Protein AF-A0A382KBL1-F1 (afdb_monomer_lite)

Radius of gyration: 24.24 Å; chains: 1; bounding box: 65×19×50 Å

InterPro domains:
  IPR039329 Sialate O-acetylesterase [PTHR22901] (3-69)

pLDDT: mean 81.82, std 13.93, range [55.16, 96.06]

Foldseek 3Di:
DPVVVVVVVVVVVVVVVVVVPPDPDDFDWAFPPQDDPPDDDDPPDDDDGDTDTDPPDWDWDDDPNDIDID

Structure (mmCIF, N/CA/C/O backbone):
data_AF-A0A382KBL1-F1
#
_entry.id   AF-A0A382KBL1-F1
#
loop_
_atom_site.group_PDB
_atom_site.id
_atom_site.type_symbol
_atom_site.label_atom_id
_atom_site.label_alt_id
_atom_site.label_comp_id
_atom_site.label_asym_id
_atom_site.label_entity_id
_atom_site.label_seq_id
_atom_site.pdbx_PDB_ins_code
_atom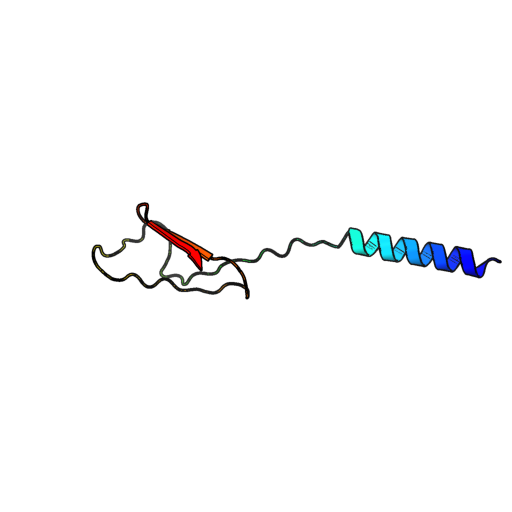_site.Cartn_x
_atom_site.Cartn_y
_atom_site.Cartn_z
_atom_site.occupancy
_atom_site.B_iso_or_equiv
_atom_site.auth_seq_id
_atom_site.auth_comp_id
_atom_site.auth_asym_id
_atom_site.auth_atom_id
_atom_site.pdbx_PDB_model_num
ATOM 1 N N . MET A 1 1 ? 49.034 1.533 -35.147 1.00 57.06 1 MET A N 1
ATOM 2 C CA . MET A 1 1 ? 48.861 1.969 -33.740 1.00 57.06 1 MET A CA 1
ATOM 3 C C . MET A 1 1 ? 47.705 2.964 -33.517 1.00 57.06 1 MET A C 1
ATOM 5 O O . MET A 1 1 ? 47.463 3.327 -32.380 1.00 57.06 1 MET A O 1
ATOM 9 N N . VAL A 1 2 ? 46.956 3.386 -34.552 1.00 58.31 2 VAL A N 1
ATOM 10 C CA . VAL A 1 2 ? 45.918 4.443 -34.441 1.00 58.31 2 VAL A CA 1
ATOM 11 C C . VAL A 1 2 ? 44.507 3.881 -34.169 1.00 58.31 2 VAL A C 1
ATOM 13 O O . VAL A 1 2 ? 43.728 4.498 -33.451 1.00 58.31 2 VAL A O 1
ATOM 16 N N . TYR A 1 3 ? 44.202 2.662 -34.638 1.00 55.16 3 TYR A N 1
ATOM 17 C CA . TYR A 1 3 ? 42.904 2.001 -34.413 1.00 55.16 3 TYR A CA 1
ATOM 18 C C . TYR A 1 3 ? 42.605 1.699 -32.930 1.00 55.16 3 TYR A C 1
ATOM 20 O O . TYR A 1 3 ? 41.451 1.763 -32.527 1.00 55.16 3 TYR A O 1
ATOM 28 N N . SER A 1 4 ? 43.633 1.450 -32.106 1.00 56.72 4 SER A N 1
ATOM 29 C CA . SER A 1 4 ? 43.493 1.135 -30.669 1.00 56.72 4 SER A CA 1
ATOM 30 C C . SER A 1 4 ? 43.014 2.338 -29.833 1.00 56.72 4 SER A C 1
ATOM 32 O O . SER A 1 4 ? 42.168 2.199 -28.953 1.00 56.72 4 SER A O 1
ATOM 34 N N . ILE A 1 5 ? 43.475 3.550 -30.170 1.00 60.25 5 ILE A N 1
ATOM 35 C CA . ILE A 1 5 ? 43.111 4.797 -29.471 1.00 60.25 5 ILE A CA 1
ATOM 36 C C . ILE A 1 5 ? 41.688 5.245 -29.849 1.00 60.25 5 ILE A C 1
ATOM 38 O O . ILE A 1 5 ? 40.942 5.713 -28.991 1.00 60.25 5 ILE A O 1
ATOM 42 N N . SER A 1 6 ? 41.276 5.065 -31.110 1.00 60.00 6 SER A N 1
ATOM 43 C CA . SER A 1 6 ? 39.899 5.347 -31.549 1.00 60.00 6 SER A CA 1
ATOM 44 C C . SER A 1 6 ? 38.880 4.377 -30.942 1.00 60.00 6 SER A C 1
ATOM 46 O O . SER A 1 6 ? 37.792 4.804 -30.559 1.00 60.00 6 SER A O 1
ATOM 48 N N . PHE A 1 7 ? 39.243 3.097 -30.791 1.00 59.81 7 PHE A N 1
ATOM 49 C CA . PHE A 1 7 ? 38.391 2.093 -30.144 1.00 59.81 7 PHE A CA 1
ATOM 50 C C . PHE A 1 7 ? 38.183 2.406 -28.655 1.00 59.81 7 PHE A C 1
ATOM 52 O O . PHE A 1 7 ? 37.054 2.386 -28.169 1.00 59.81 7 PHE A O 1
ATOM 59 N N . LEU A 1 8 ? 39.256 2.794 -27.954 1.00 62.47 8 LEU A N 1
ATOM 60 C CA . LEU A 1 8 ? 39.216 3.169 -26.538 1.00 62.47 8 LEU A CA 1
ATOM 61 C C . LEU A 1 8 ? 38.384 4.439 -26.291 1.00 62.47 8 LEU A C 1
ATOM 63 O O . LEU A 1 8 ? 37.618 4.501 -25.333 1.00 62.47 8 LEU A O 1
ATOM 67 N N . ARG A 1 9 ? 38.476 5.437 -27.180 1.00 61.19 9 ARG A N 1
ATOM 68 C CA . ARG A 1 9 ? 37.662 6.664 -27.103 1.00 61.19 9 ARG A CA 1
ATOM 69 C C . ARG A 1 9 ? 36.174 6.388 -27.299 1.00 61.19 9 ARG A C 1
ATOM 71 O O . ARG A 1 9 ? 35.365 6.965 -26.582 1.00 61.19 9 ARG A O 1
ATOM 78 N N . CYS A 1 10 ? 35.821 5.501 -28.229 1.00 61.34 10 CYS A N 1
ATOM 79 C CA . CYS A 1 10 ? 34.433 5.085 -28.437 1.00 61.34 10 CYS A CA 1
ATOM 80 C C . CYS A 1 10 ? 33.894 4.345 -27.202 1.00 61.34 10 CYS A C 1
ATOM 82 O O . CYS A 1 10 ? 32.794 4.627 -26.735 1.00 61.34 10 CYS A O 1
ATOM 84 N N . PHE A 1 11 ? 34.717 3.477 -26.607 1.00 65.94 11 PHE A N 1
ATOM 85 C CA . PHE A 1 11 ? 34.362 2.728 -25.403 1.00 65.94 11 PHE A CA 1
ATOM 86 C C . PHE A 1 11 ? 34.118 3.640 -24.190 1.00 65.94 11 PHE A C 1
ATOM 88 O O . PHE A 1 11 ? 33.133 3.467 -23.477 1.00 65.94 11 PHE A O 1
ATOM 95 N N . ILE A 1 12 ? 34.964 4.658 -23.992 1.00 72.31 12 ILE A N 1
ATOM 96 C CA . ILE A 1 12 ? 34.789 5.665 -22.931 1.00 72.31 12 ILE A CA 1
ATOM 97 C C . ILE A 1 12 ? 33.517 6.494 -23.164 1.00 72.31 12 ILE A C 1
ATOM 99 O O . ILE A 1 12 ? 32.798 6.796 -22.213 1.00 72.31 12 ILE A O 1
ATOM 103 N N . PHE A 1 13 ? 33.203 6.831 -24.418 1.00 67.75 13 PHE A N 1
ATOM 104 C CA . PHE A 1 13 ? 32.006 7.604 -24.756 1.00 67.75 13 PHE A CA 1
ATOM 105 C C . PHE A 1 13 ? 30.711 6.816 -24.492 1.00 67.75 13 PHE A C 1
ATOM 107 O O . PHE A 1 13 ? 29.762 7.354 -23.926 1.00 67.75 13 PHE A O 1
ATOM 114 N N . VAL A 1 14 ? 30.693 5.522 -24.831 1.00 71.38 14 VAL A N 1
ATOM 115 C CA . VAL A 1 14 ? 29.559 4.621 -24.557 1.00 71.38 14 VAL A CA 1
ATOM 116 C C . VAL A 1 14 ? 29.401 4.365 -23.054 1.00 71.38 14 VAL A C 1
ATOM 118 O O . VAL A 1 14 ? 28.285 4.411 -22.538 1.00 71.38 14 VAL A O 1
ATOM 121 N N . ALA A 1 15 ? 30.503 4.166 -22.326 1.00 68.44 15 ALA A N 1
ATOM 122 C CA . ALA A 1 15 ? 30.470 3.997 -20.873 1.00 68.44 15 ALA A CA 1
ATOM 123 C C . ALA A 1 15 ? 29.956 5.258 -20.151 1.00 68.44 15 ALA A C 1
ATOM 125 O O . ALA A 1 15 ? 29.149 5.149 -19.230 1.00 68.44 15 ALA A O 1
ATOM 126 N N . GLY A 1 16 ? 30.360 6.453 -20.602 1.00 69.38 16 GLY A N 1
ATOM 127 C CA . GLY A 1 16 ? 29.863 7.725 -20.069 1.00 69.38 16 GLY A CA 1
ATOM 128 C C . GLY A 1 16 ? 28.360 7.933 -20.291 1.00 69.38 16 GLY A C 1
ATOM 129 O O . GLY A 1 16 ? 27.676 8.447 -19.408 1.00 69.38 16 GLY A O 1
ATOM 130 N N . ALA A 1 17 ? 27.822 7.478 -21.427 1.00 67.50 17 ALA A N 1
ATOM 131 C CA . ALA A 1 17 ? 26.393 7.568 -21.728 1.00 67.50 17 ALA A CA 1
ATOM 132 C C . ALA A 1 17 ? 25.528 6.644 -20.845 1.00 67.50 17 ALA A C 1
ATOM 134 O O . ALA A 1 17 ? 24.450 7.051 -20.418 1.00 67.50 17 ALA A O 1
ATOM 135 N N . CYS A 1 18 ? 26.007 5.439 -20.506 1.00 66.44 18 CYS A N 1
ATOM 136 C CA . CYS A 1 18 ? 25.288 4.523 -19.606 1.00 66.44 18 CYS A CA 1
ATOM 137 C C . CYS A 1 18 ? 25.158 5.057 -18.170 1.00 66.44 18 CYS A C 1
ATOM 139 O O . CYS A 1 18 ? 24.166 4.781 -17.502 1.00 66.44 18 CYS A O 1
ATOM 141 N N . VAL A 1 19 ? 26.133 5.834 -17.684 1.00 67.12 19 VAL A N 1
ATOM 142 C CA . VAL A 1 19 ? 26.105 6.372 -16.311 1.00 67.12 19 VAL A CA 1
ATOM 143 C C . VAL A 1 19 ? 25.078 7.501 -16.161 1.00 67.12 19 VAL A C 1
ATOM 145 O O . VAL A 1 19 ? 24.477 7.639 -15.099 1.00 67.12 19 VAL A O 1
ATOM 148 N N . LEU A 1 20 ? 24.821 8.269 -17.223 1.00 67.31 20 LEU A N 1
ATOM 149 C CA . LEU A 1 20 ? 23.862 9.384 -17.217 1.00 67.31 20 LEU A CA 1
ATOM 150 C C . LEU A 1 20 ? 22.393 8.936 -17.350 1.00 67.31 20 LEU A C 1
ATOM 152 O O . LEU A 1 20 ? 21.491 9.741 -17.137 1.00 67.31 20 LEU A O 1
ATOM 156 N N . GLY A 1 21 ? 22.145 7.670 -17.700 1.00 63.88 21 GLY A N 1
ATOM 157 C CA . GLY A 1 21 ? 20.816 7.127 -18.003 1.00 63.88 21 GLY A CA 1
ATOM 158 C C . GLY A 1 21 ? 20.083 6.454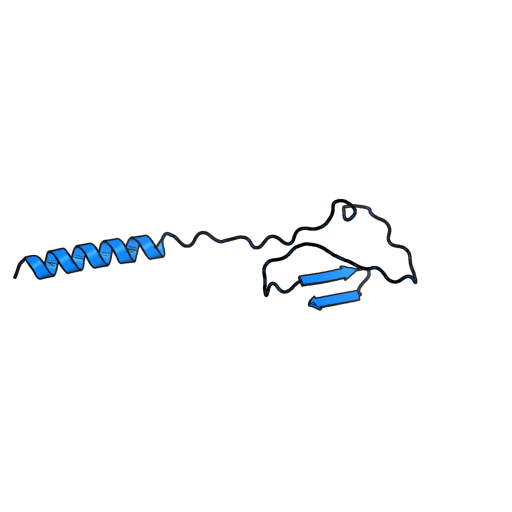 -16.841 1.00 63.88 21 GLY A C 1
ATOM 159 O O . GLY A 1 21 ? 19.135 5.714 -17.090 1.00 63.88 21 GLY A O 1
ATOM 160 N N . GLN A 1 22 ? 20.494 6.664 -15.587 1.00 64.56 22 GLN A N 1
ATOM 161 C CA . GLN A 1 22 ? 19.756 6.151 -14.426 1.00 64.56 22 GLN A CA 1
ATOM 162 C C . GLN A 1 22 ? 18.500 6.999 -14.186 1.00 64.56 22 GLN A C 1
ATOM 164 O O . GLN A 1 22 ? 18.447 7.832 -13.284 1.00 64.56 22 GLN A O 1
ATOM 169 N N . ALA A 1 23 ? 17.483 6.815 -15.028 1.00 69.62 23 ALA A N 1
ATOM 170 C CA . ALA A 1 23 ? 16.148 7.299 -14.724 1.00 69.62 23 ALA A CA 1
ATOM 171 C C . ALA A 1 23 ? 15.637 6.524 -13.503 1.00 69.62 23 ALA A C 1
ATOM 173 O O . ALA A 1 23 ? 15.564 5.295 -13.529 1.00 69.62 23 ALA A O 1
ATOM 174 N N . ALA A 1 24 ? 15.315 7.237 -12.424 1.00 69.31 24 ALA A N 1
ATOM 175 C CA . ALA A 1 24 ? 14.648 6.643 -11.278 1.00 69.31 24 ALA A CA 1
ATOM 176 C C . ALA A 1 24 ? 13.264 6.156 -11.731 1.00 69.31 24 ALA A C 1
ATOM 178 O O . ALA A 1 24 ? 12.363 6.960 -11.970 1.00 69.31 24 ALA A O 1
ATOM 179 N N . VAL A 1 25 ? 13.113 4.843 -11.893 1.00 68.81 25 VAL A N 1
ATOM 180 C CA . VAL A 1 25 ? 11.800 4.222 -12.061 1.00 68.81 25 VAL A CA 1
ATOM 181 C C . VAL A 1 25 ? 11.105 4.320 -10.706 1.00 68.81 25 VAL A C 1
ATOM 183 O O . VAL A 1 25 ? 11.578 3.765 -9.717 1.00 68.81 25 VAL A O 1
ATOM 186 N N . GLN A 1 26 ? 10.035 5.107 -10.639 1.00 68.62 26 GLN A N 1
ATOM 187 C CA . GLN A 1 26 ? 9.156 5.141 -9.475 1.00 68.62 26 GLN A CA 1
ATOM 188 C C . GLN A 1 26 ? 8.243 3.916 -9.552 1.00 68.62 26 GLN A C 1
ATOM 190 O O . GLN A 1 26 ? 7.349 3.878 -10.396 1.00 68.62 26 GLN A O 1
ATOM 195 N N . ALA A 1 27 ? 8.480 2.933 -8.684 1.00 70.50 27 ALA A N 1
ATOM 196 C CA . ALA A 1 27 ? 7.488 1.907 -8.397 1.00 70.50 27 ALA A CA 1
ATOM 197 C C . ALA A 1 27 ? 6.345 2.584 -7.626 1.00 70.50 27 ALA A C 1
ATOM 199 O O . ALA A 1 27 ? 6.540 3.091 -6.520 1.00 70.50 27 ALA A O 1
ATOM 200 N N . GLU A 1 28 ? 5.189 2.715 -8.272 1.00 81.19 28 GLU A N 1
ATOM 201 C CA . GLU A 1 28 ? 4.008 3.346 -7.687 1.00 81.19 28 GLU A CA 1
ATOM 202 C C . GLU A 1 28 ? 3.021 2.258 -7.259 1.00 81.19 28 GLU A C 1
ATOM 204 O O . GLU A 1 28 ? 2.423 1.584 -8.104 1.00 81.19 28 GLU A O 1
ATOM 209 N N . VAL A 1 29 ? 2.796 2.128 -5.949 1.00 86.56 29 VAL A N 1
ATOM 210 C CA . VAL A 1 29 ? 1.675 1.344 -5.418 1.00 86.56 29 VAL A CA 1
ATOM 211 C C . VAL A 1 29 ? 0.368 2.029 -5.806 1.00 86.56 29 VAL A C 1
ATOM 213 O O . VAL A 1 29 ? 0.139 3.194 -5.480 1.00 86.56 29 VAL A O 1
ATOM 216 N N . LYS A 1 30 ? -0.527 1.292 -6.464 1.00 92.50 30 LYS A N 1
ATOM 217 C CA . LYS A 1 30 ? -1.835 1.800 -6.897 1.00 92.50 30 LYS A CA 1
ATOM 218 C C . LYS A 1 30 ? -2.952 1.178 -6.085 1.00 92.50 30 LYS A C 1
ATOM 220 O O . LYS A 1 30 ? -3.034 -0.043 -5.948 1.00 92.50 30 LYS A O 1
ATOM 225 N N . LEU A 1 31 ? -3.859 2.022 -5.606 1.00 93.69 31 LEU A N 1
ATOM 226 C CA . LEU A 1 31 ? -5.032 1.610 -4.843 1.00 93.69 31 LEU A CA 1
ATOM 227 C C . LEU A 1 31 ? -6.327 1.856 -5.638 1.00 93.69 31 LEU A C 1
ATOM 229 O O . LEU A 1 31 ? -6.403 2.796 -6.430 1.00 93.69 31 LEU A O 1
ATOM 233 N N . PRO A 1 32 ? -7.365 1.026 -5.437 1.00 94.94 32 PRO A N 1
ATOM 234 C CA . PRO A 1 32 ? -8.715 1.309 -5.913 1.00 94.94 32 PRO A CA 1
ATOM 235 C C . PRO A 1 32 ? -9.246 2.646 -5.382 1.00 94.94 32 PRO A C 1
ATOM 237 O O . PRO A 1 32 ? -8.980 3.011 -4.240 1.00 94.94 32 PRO A O 1
ATOM 240 N N . SER A 1 33 ? -10.118 3.305 -6.149 1.00 94.44 33 SER A N 1
ATOM 241 C CA . SER A 1 33 ? -10.708 4.612 -5.803 1.00 94.44 33 SER A CA 1
ATOM 242 C C . SER A 1 33 ? -11.608 4.621 -4.561 1.00 94.44 33 SER A C 1
ATOM 244 O O . SER A 1 33 ? -12.104 5.672 -4.173 1.00 94.44 33 SER A O 1
ATOM 246 N N . VAL A 1 34 ? -11.886 3.455 -3.971 1.00 92.75 34 VAL A N 1
ATOM 247 C CA . VAL A 1 34 ? -12.655 3.337 -2.721 1.00 92.75 34 VAL A CA 1
ATOM 248 C C . VAL A 1 34 ? -11.830 3.805 -1.523 1.00 92.75 34 VAL A C 1
ATOM 250 O O . VAL A 1 34 ? -12.394 4.209 -0.509 1.00 92.75 34 VAL A O 1
ATOM 253 N N . PHE A 1 35 ? -10.502 3.721 -1.640 1.00 94.25 35 PHE A N 1
ATOM 254 C CA . PHE A 1 35 ? -9.563 4.220 -0.653 1.00 94.25 35 PHE A CA 1
ATOM 255 C C . PHE A 1 35 ? -9.210 5.661 -1.005 1.00 94.25 35 PHE A C 1
ATOM 257 O O . PHE A 1 35 ? -8.864 5.965 -2.146 1.00 94.25 35 PHE A O 1
ATOM 264 N N . GLY A 1 36 ? -9.302 6.547 -0.023 1.00 93.50 36 GLY A N 1
ATOM 265 C CA . GLY A 1 36 ? -9.046 7.964 -0.221 1.00 93.50 36 GLY A CA 1
ATOM 266 C C . GLY A 1 36 ? -9.147 8.740 1.080 1.00 93.50 36 GLY A C 1
ATOM 267 O O . GLY A 1 36 ? -9.316 8.167 2.160 1.00 93.50 36 GLY A O 1
ATOM 268 N N . ASP A 1 37 ? -9.050 10.058 0.969 1.00 94.56 37 ASP A N 1
ATOM 269 C CA . ASP A 1 37 ? -9.071 10.936 2.130 1.00 94.56 37 ASP A CA 1
ATOM 270 C C . ASP A 1 37 ? -10.435 10.924 2.828 1.00 94.56 37 ASP A C 1
ATOM 272 O O . ASP A 1 37 ? -11.488 10.808 2.200 1.00 94.56 37 ASP A O 1
ATOM 276 N N . HIS A 1 38 ? -10.411 11.057 4.156 1.00 93.81 38 HIS A N 1
ATOM 277 C CA . HIS A 1 38 ? -11.605 11.124 5.008 1.00 93.81 38 HIS A CA 1
ATOM 278 C C . HIS A 1 38 ? -12.562 9.916 4.921 1.00 93.81 38 HIS A C 1
ATOM 280 O O . HIS A 1 38 ? -13.715 10.013 5.348 1.00 93.81 38 HIS A O 1
ATOM 286 N N . MET A 1 39 ? -12.106 8.763 4.424 1.00 93.38 39 MET A N 1
ATOM 287 C CA . MET A 1 39 ? -12.886 7.524 4.476 1.00 93.38 39 MET A CA 1
ATOM 288 C C . MET A 1 39 ? -13.080 7.023 5.916 1.00 93.38 39 MET A C 1
ATOM 290 O O . MET A 1 39 ? -12.2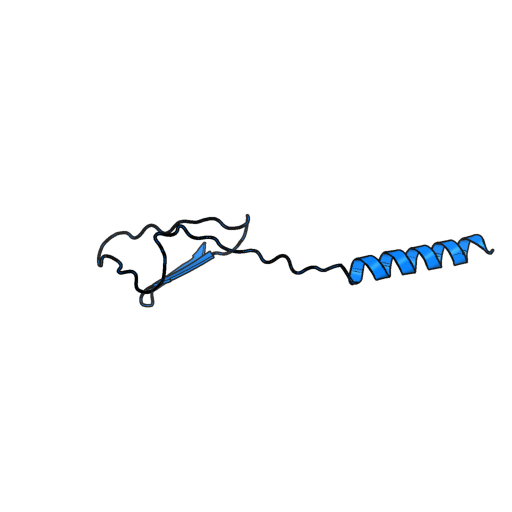43 7.236 6.795 1.00 93.38 39 MET A O 1
ATOM 294 N N 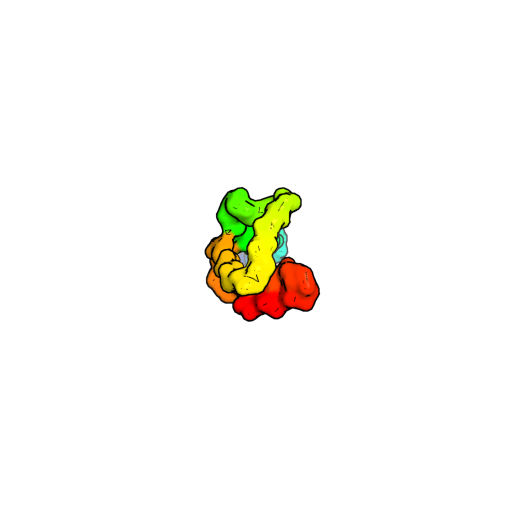. VAL A 1 40 ? -14.175 6.299 6.151 1.00 93.25 40 VAL A N 1
ATOM 295 C CA . VAL A 1 40 ? -14.480 5.670 7.442 1.00 93.25 40 VAL A CA 1
ATOM 296 C C . VAL A 1 40 ? -14.357 4.155 7.308 1.00 93.25 40 VAL A C 1
ATOM 298 O O . VAL A 1 40 ? -14.878 3.563 6.365 1.00 93.25 40 VAL A O 1
ATOM 301 N N . LEU A 1 41 ? -13.675 3.528 8.267 1.00 92.50 41 LEU A N 1
ATOM 302 C CA . LEU A 1 41 ? -13.520 2.077 8.359 1.00 92.50 41 LEU A CA 1
ATOM 303 C C . LEU A 1 41 ? -14.427 1.508 9.453 1.00 92.50 41 LEU A C 1
ATOM 305 O O . LEU A 1 41 ? -14.522 2.065 10.547 1.00 92.50 41 LEU A O 1
ATOM 309 N N . GLN A 1 42 ? -15.067 0.371 9.174 1.00 92.56 42 GLN A N 1
ATOM 310 C CA . GLN A 1 42 ? -15.928 -0.309 10.139 1.00 92.56 42 GLN A CA 1
ATOM 311 C C . GLN A 1 42 ? -15.085 -0.979 11.234 1.00 92.56 42 GLN A C 1
ATOM 313 O O . GLN A 1 42 ? -14.265 -1.857 10.958 1.00 92.56 42 GLN A O 1
ATOM 318 N N . GLN A 1 43 ? -15.315 -0.604 12.492 1.00 92.56 43 GLN A N 1
ATOM 319 C CA . GLN A 1 43 ? -14.626 -1.206 13.633 1.00 92.56 43 GLN A CA 1
ATOM 320 C C . GLN A 1 43 ? -15.051 -2.669 13.846 1.00 92.56 43 GLN A C 1
ATOM 322 O O . GLN A 1 43 ? -16.212 -3.034 13.658 1.00 92.56 43 GLN A O 1
ATOM 327 N N . GLY A 1 44 ? -14.109 -3.504 14.296 1.00 90.94 44 GLY A N 1
ATOM 328 C CA . GLY A 1 44 ? -14.390 -4.880 14.722 1.00 90.94 44 GLY A CA 1
ATOM 329 C C . GLY A 1 44 ? -14.733 -5.829 13.573 1.00 90.94 44 GLY A C 1
ATOM 330 O O . GLY A 1 44 ? -15.262 -6.912 13.811 1.00 90.94 44 GLY A O 1
ATOM 331 N N . GLN A 1 45 ? -14.456 -5.427 12.334 1.00 92.50 45 GLN A N 1
ATOM 332 C CA . GLN A 1 45 ? -14.639 -6.235 11.134 1.00 92.50 45 GLN A CA 1
ATOM 333 C C . GLN A 1 45 ? -13.291 -6.520 10.472 1.00 92.50 45 GLN A C 1
ATOM 335 O O . GLN A 1 45 ? -12.312 -5.805 10.688 1.00 92.50 45 GLN A O 1
ATOM 340 N N . ARG A 1 46 ? -13.235 -7.573 9.649 1.00 91.88 46 ARG A N 1
ATOM 341 C CA . ARG A 1 46 ? -12.078 -7.793 8.773 1.00 91.88 46 ARG A CA 1
ATOM 342 C C . ARG A 1 46 ? -12.089 -6.739 7.669 1.00 91.88 46 ARG A C 1
ATOM 344 O O . ARG A 1 46 ? -13.105 -6.568 7.002 1.00 91.88 46 ARG A O 1
ATOM 351 N N . LEU A 1 47 ? -10.951 -6.083 7.466 1.00 91.19 47 LEU A N 1
ATOM 352 C CA . LEU A 1 47 ? -10.768 -5.025 6.474 1.00 91.19 47 LEU A CA 1
ATOM 353 C C . LEU A 1 47 ? -9.771 -5.503 5.410 1.00 91.19 47 LEU A C 1
ATOM 355 O O . LEU A 1 47 ? -8.566 -5.318 5.584 1.00 91.19 47 LEU A O 1
ATOM 359 N N . PRO A 1 48 ? -10.227 -6.180 4.343 1.00 93.31 48 PRO A N 1
ATOM 360 C CA . PRO A 1 48 ? -9.340 -6.519 3.242 1.00 93.31 48 PRO A CA 1
ATOM 361 C C . PRO A 1 48 ? -8.884 -5.232 2.546 1.00 93.31 48 PRO A C 1
ATOM 363 O O . PRO A 1 48 ? -9.697 -4.374 2.213 1.00 93.31 48 PRO A O 1
ATOM 366 N N . ILE A 1 49 ? -7.582 -5.121 2.319 1.00 93.81 49 ILE A N 1
ATOM 367 C CA . ILE A 1 49 ? -6.938 -4.048 1.563 1.00 93.81 49 ILE A CA 1
ATOM 368 C C . ILE A 1 49 ? -6.275 -4.682 0.347 1.00 93.81 49 ILE A C 1
ATOM 370 O O . ILE A 1 49 ? -5.644 -5.733 0.461 1.00 93.81 49 ILE A O 1
ATOM 374 N N . TRP A 1 50 ? -6.479 -4.092 -0.826 1.00 95.12 50 TRP A N 1
ATOM 375 C CA . TRP A 1 50 ? -5.982 -4.630 -2.089 1.00 95.12 50 TRP A CA 1
ATOM 376 C C . TRP A 1 50 ? -5.589 -3.505 -3.041 1.00 95.12 50 TRP A C 1
ATOM 378 O O . TRP A 1 50 ? -6.052 -2.372 -2.910 1.00 95.12 50 TRP A O 1
ATOM 388 N N . GLY A 1 51 ? -4.748 -3.838 -4.013 1.00 94.12 51 GLY A N 1
ATOM 389 C CA . GLY A 1 51 ? -4.232 -2.904 -5.001 1.00 94.12 51 GLY A CA 1
ATOM 390 C C . GLY A 1 51 ? -3.260 -3.587 -5.951 1.00 94.12 51 GLY A C 1
ATOM 391 O O . GLY A 1 51 ? -3.226 -4.816 -6.044 1.00 94.12 51 GLY A O 1
ATOM 392 N N . TRP A 1 52 ? -2.475 -2.776 -6.645 1.00 94.31 52 TRP A N 1
ATOM 393 C CA . TRP A 1 52 ? -1.433 -3.217 -7.562 1.00 94.31 52 TRP A CA 1
ATOM 394 C C . TRP A 1 52 ? -0.090 -2.673 -7.087 1.00 94.31 52 TRP A C 1
ATOM 396 O O . TRP A 1 52 ? -0.002 -1.521 -6.668 1.00 94.31 52 TRP A O 1
ATOM 406 N N . ALA A 1 53 ? 0.933 -3.509 -7.171 1.00 92.81 53 ALA A N 1
ATOM 407 C CA . ALA A 1 53 ? 2.315 -3.183 -6.849 1.00 92.81 53 ALA A CA 1
ATOM 408 C C . ALA A 1 53 ? 3.228 -3.939 -7.822 1.00 92.81 53 ALA A C 1
ATOM 410 O O . ALA A 1 53 ? 2.787 -4.897 -8.477 1.00 92.81 53 ALA A O 1
ATOM 411 N N . GLU A 1 54 ? 4.482 -3.517 -7.937 1.00 90.44 54 GLU A N 1
ATOM 412 C CA . GLU A 1 54 ? 5.459 -4.258 -8.728 1.00 90.44 54 GLU A CA 1
ATOM 413 C C . GLU A 1 54 ? 5.823 -5.594 -8.051 1.00 90.44 54 GLU A C 1
ATOM 415 O O . GLU A 1 54 ? 5.756 -5.735 -6.825 1.00 90.44 54 GLU A O 1
ATOM 420 N N . PRO A 1 55 ? 6.216 -6.625 -8.820 1.00 88.94 55 PRO A N 1
ATOM 421 C CA . PRO A 1 55 ? 6.663 -7.882 -8.233 1.00 88.94 55 PRO A CA 1
ATOM 422 C C . PRO A 1 55 ? 7.855 -7.685 -7.283 1.00 88.94 55 PRO A C 1
ATOM 424 O O . PRO A 1 55 ? 8.895 -7.172 -7.683 1.00 88.94 55 PRO A O 1
ATOM 427 N N . GLY A 1 56 ? 7.722 -8.153 -6.038 1.00 88.00 56 GLY A N 1
ATOM 428 C CA . GLY A 1 56 ? 8.769 -8.047 -5.013 1.00 88.00 56 GLY A CA 1
ATOM 429 C C . GLY A 1 56 ? 8.795 -6.714 -4.258 1.00 88.00 56 GLY A C 1
ATOM 430 O O . GLY A 1 56 ? 9.650 -6.532 -3.393 1.00 88.00 56 GLY A O 1
ATOM 431 N N . GLU A 1 57 ? 7.870 -5.802 -4.557 1.00 89.38 57 GLU A N 1
ATOM 432 C CA . GLU A 1 57 ? 7.698 -4.558 -3.812 1.00 89.38 57 GLU A CA 1
ATOM 433 C C . GLU A 1 57 ? 7.131 -4.837 -2.414 1.00 89.38 57 GLU A C 1
ATOM 435 O O . GLU A 1 57 ? 6.126 -5.533 -2.268 1.00 89.38 57 GLU A O 1
ATOM 440 N N . SER A 1 58 ? 7.778 -4.292 -1.379 1.00 91.56 58 SER A N 1
ATOM 441 C CA . SER A 1 58 ? 7.279 -4.426 -0.012 1.00 91.56 58 SER A CA 1
ATOM 442 C C . SER A 1 58 ? 6.194 -3.391 0.249 1.00 91.56 58 SER A C 1
ATOM 444 O O . SER A 1 58 ? 6.433 -2.185 0.167 1.00 91.56 58 SER A O 1
ATOM 446 N N . VAL A 1 59 ? 5.002 -3.867 0.599 1.00 93.31 59 VAL A N 1
ATOM 447 C CA . VAL A 1 59 ? 3.831 -3.014 0.820 1.00 93.31 59 VAL A CA 1
ATOM 448 C C . VAL A 1 59 ? 3.480 -3.029 2.297 1.00 93.31 59 VAL A C 1
ATOM 450 O O . VAL A 1 59 ? 3.310 -4.093 2.887 1.00 93.31 59 VAL A O 1
ATOM 453 N N . THR A 1 60 ? 3.345 -1.842 2.895 1.00 95.19 60 THR A N 1
ATOM 454 C CA . THR A 1 60 ? 2.951 -1.679 4.300 1.00 95.19 60 THR A CA 1
ATOM 455 C C . THR A 1 60 ? 1.657 -0.890 4.416 1.00 95.19 60 THR A C 1
ATOM 457 O O . THR A 1 60 ? 1.511 0.183 3.834 1.00 95.19 60 THR A O 1
ATOM 460 N N . VAL A 1 61 ? 0.729 -1.403 5.219 1.00 94.44 61 VAL A N 1
ATOM 461 C CA . VAL A 1 61 ? -0.568 -0.786 5.501 1.00 94.44 61 VAL A CA 1
ATOM 462 C C . VAL A 1 61 ? -0.616 -0.413 6.971 1.00 94.44 61 VAL A C 1
ATOM 464 O O . VAL A 1 61 ? -0.416 -1.270 7.829 1.00 94.44 61 VAL A O 1
ATOM 467 N N . SER A 1 62 ? -0.887 0.859 7.264 1.00 94.56 62 SER A N 1
ATOM 468 C CA . SER A 1 62 ? -0.9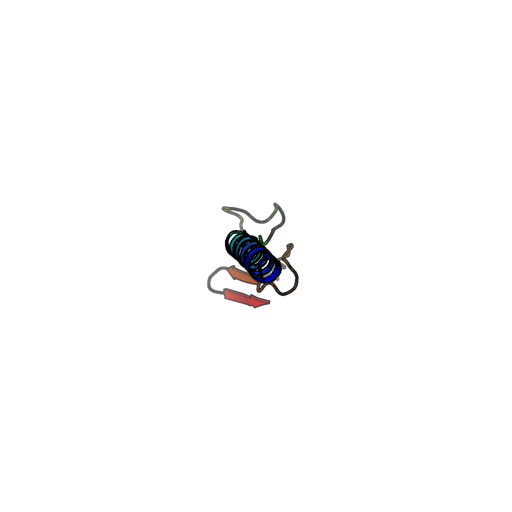76 1.381 8.631 1.00 94.56 62 SER A CA 1
ATOM 469 C C . SER A 1 62 ? -2.344 1.996 8.904 1.00 94.56 62 SER A C 1
ATOM 471 O O . SER A 1 62 ? -2.772 2.905 8.196 1.00 94.56 62 SER A O 1
ATOM 473 N N . VAL A 1 63 ? -3.025 1.518 9.948 1.00 92.81 63 VAL A N 1
ATOM 474 C CA . VAL A 1 63 ? -4.351 2.001 10.366 1.00 92.81 63 VAL A CA 1
ATOM 475 C C . VAL A 1 63 ? -4.431 1.992 11.888 1.00 92.81 63 VAL A C 1
ATOM 477 O O . VAL A 1 63 ? -4.189 0.967 12.511 1.00 92.81 63 VAL A O 1
ATOM 480 N N . ALA A 1 64 ? -4.791 3.125 12.501 1.00 90.88 64 ALA A N 1
ATOM 481 C CA . ALA A 1 64 ? -5.053 3.235 13.945 1.00 90.88 64 ALA A CA 1
ATOM 482 C C . ALA A 1 64 ? -3.973 2.594 14.858 1.00 90.88 64 ALA A C 1
ATOM 484 O O . ALA A 1 64 ? -4.292 1.952 15.857 1.00 90.88 64 ALA A O 1
ATOM 485 N N . GLY A 1 65 ? -2.689 2.747 14.509 1.00 92.88 65 GLY A N 1
ATOM 486 C CA . GLY A 1 65 ? -1.553 2.183 15.258 1.00 92.88 65 GLY A CA 1
ATOM 487 C C . GLY A 1 65 ? -1.239 0.709 14.965 1.00 92.88 65 GLY A C 1
ATOM 488 O O . GLY A 1 65 ? -0.269 0.177 15.498 1.00 92.88 65 GLY A O 1
ATOM 489 N N . GLN A 1 66 ? -2.022 0.051 14.110 1.00 92.25 66 GLN A N 1
ATOM 490 C CA . GLN A 1 66 ? -1.740 -1.279 13.574 1.00 92.25 66 GLN A CA 1
ATOM 491 C C . GLN A 1 66 ? -0.938 -1.148 12.281 1.00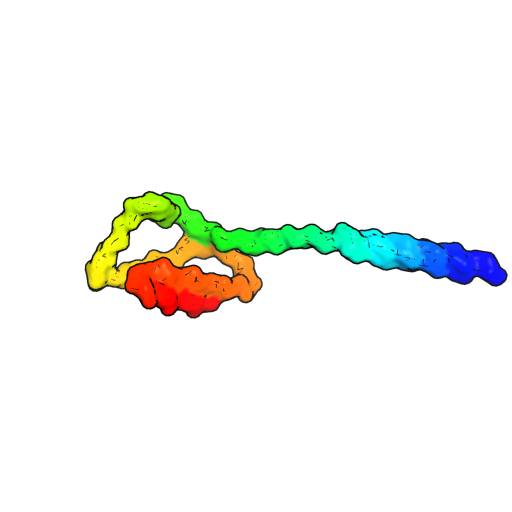 92.25 66 GLN A C 1
ATOM 493 O O . GLN A 1 66 ? -1.188 -0.234 11.494 1.00 92.25 66 GLN A O 1
ATOM 498 N N . SER A 1 67 ? 0.002 -2.065 12.058 1.00 96.06 67 SER A N 1
ATOM 499 C CA . SER A 1 67 ? 0.806 -2.116 10.839 1.00 96.06 67 SER A CA 1
ATOM 500 C C . SER A 1 67 ? 0.931 -3.551 10.341 1.00 96.06 67 SER A C 1
ATOM 502 O O . SER A 1 67 ? 1.173 -4.466 11.131 1.00 96.06 67 SER A O 1
ATOM 504 N N . HIS A 1 68 ? 0.758 -3.739 9.036 1.00 94.50 68 HIS A N 1
ATOM 505 C CA . HIS A 1 68 ? 0.928 -5.016 8.353 1.00 94.50 68 HIS A CA 1
ATOM 506 C C . HIS A 1 68 ? 1.774 -4.818 7.102 1.00 94.50 68 HIS A C 1
ATOM 508 O O . HIS A 1 68 ? 1.526 -3.888 6.337 1.00 94.50 68 HIS A O 1
ATOM 514 N N . THR A 1 69 ? 2.731 -5.717 6.889 1.00 94.88 69 THR A N 1
ATOM 515 C CA . THR A 1 69 ? 3.645 -5.691 5.744 1.00 94.88 69 THR A CA 1
ATOM 516 C C . THR A 1 69 ? 3.587 -7.021 5.006 1.00 94.88 69 THR A C 1
ATOM 518 O O . THR A 1 69 ? 3.477 -8.077 5.637 1.00 94.88 69 THR A O 1
ATOM 521 N N . THR A 1 70 ? 3.678 -6.949 3.684 1.00 89.69 70 THR A N 1
ATOM 522 C CA . THR A 1 70 ? 3.845 -8.088 2.772 1.00 89.69 70 THR A CA 1
ATOM 523 C C . THR A 1 70 ? 5.048 -7.888 1.870 1.00 89.69 70 THR A C 1
ATOM 525 O O . THR A 1 70 ? 5.429 -6.711 1.644 1.00 89.69 70 THR A O 1
#

Organism: NCBI:txid408172

Sequence (70 aa):
MVYSISFLRCFIFVAGACVLGQAAVQAEVKLPSVFGDHMVLQQGQRLPIWGWAEPGESVTVSVAGQSHTT

Secondary structure (DSSP, 8-state):
--HHHHHHHHHHHHHHHHHHT--------B--TTS-TT----TTS------B--TT---EEEETTEEEE-